Protein AF-A0A522PIE9-F1 (afdb_monomer)

Sequence (151 aa):
MSNQDGSSAAAIRAHHLELQEGLRERVLAVEAAVRAGRDHGPAQAALRTFLDTELLPHAAAEERTLYPAGARGDSALLVQAMVEEHHRIVAHVEALRSAPDSLAAATAAAAIEALFEAHLWKENELLLAVLVADPAVSLTELLAGMHELVG

Secondary structure (DSSP, 8-state):
--HHHHHHHHHHHHHHHHHHHHHHHHHHHHHHHHHTT---HHHHHHHHHHIIIIIHHHHHHHHHTHHHHHSSGGGHHHHHHHHHHHHHHHHHHHHHHT-SSHHHHHHHHHHHHHHHHHHHHHIIIIIHHHHHH-TT--HHHHHHHHHHHH-

Solvent-accessible surface area (backbone atoms only — not comparable to full-atom values): 8011 Å² total; per-residue (Å²): 131,63,78,56,39,59,50,36,55,49,52,52,51,52,51,53,50,53,52,51,52,57,48,48,55,29,39,52,44,24,42,53,22,43,76,68,74,45,86,33,65,69,34,48,50,55,36,48,50,46,41,68,70,47,53,51,46,48,55,54,28,38,61,74,36,54,36,70,75,37,56,47,81,91,40,26,68,55,41,56,51,51,54,52,47,52,55,48,43,52,54,31,52,50,44,37,75,66,37,90,46,62,66,50,30,38,51,26,40,53,51,40,50,55,51,48,55,59,45,52,50,46,42,64,65,48,50,48,50,54,50,68,69,35,89,90,50,58,48,51,62,37,51,52,58,28,48,74,65,67,107

Structure (mmCIF, N/CA/C/O backbone):
data_AF-A0A522PIE9-F1
#
_entry.id   AF-A0A522PIE9-F1
#
loop_
_atom_site.group_PDB
_atom_site.id
_atom_site.type_symbol
_atom_site.label_atom_id
_atom_site.label_alt_id
_atom_site.label_comp_id
_atom_site.label_asym_id
_atom_site.label_entity_id
_atom_site.label_seq_id
_atom_site.pdbx_PDB_ins_code
_atom_site.Cartn_x
_atom_site.Cartn_y
_atom_site.Cartn_z
_atom_site.occupancy
_atom_site.B_iso_or_equiv
_atom_site.auth_seq_id
_atom_site.auth_comp_id
_atom_site.auth_asym_id
_atom_site.auth_atom_id
_atom_site.pdbx_PDB_model_num
ATOM 1 N N . MET A 1 1 ? 25.011 0.936 -17.738 1.00 53.97 1 MET A N 1
ATOM 2 C CA . MET A 1 1 ? 24.039 1.333 -16.699 1.00 53.97 1 MET A CA 1
ATOM 3 C C . MET A 1 1 ? 24.363 2.756 -16.293 1.00 53.97 1 MET A C 1
ATOM 5 O O . MET A 1 1 ? 25.511 3.009 -15.939 1.00 53.97 1 MET A O 1
ATOM 9 N N . SER A 1 2 ? 23.427 3.691 -16.460 1.00 61.66 2 SER A N 1
ATOM 10 C CA . SER A 1 2 ? 23.653 5.091 -16.087 1.00 61.66 2 SER A CA 1
ATOM 11 C C . SER A 1 2 ? 23.678 5.214 -14.562 1.00 61.66 2 SER A C 1
ATOM 13 O O . SER A 1 2 ? 22.858 4.609 -13.878 1.00 61.66 2 SER A O 1
ATOM 15 N N . ASN A 1 3 ? 24.598 6.011 -14.015 1.00 75.00 3 ASN A N 1
ATOM 16 C CA . ASN A 1 3 ? 24.666 6.318 -12.578 1.00 75.00 3 ASN A CA 1
ATOM 17 C C . ASN A 1 3 ? 23.358 6.963 -12.053 1.00 75.00 3 ASN A C 1
ATOM 19 O O . ASN A 1 3 ? 23.087 6.957 -10.857 1.00 75.00 3 ASN A O 1
ATOM 23 N N . GLN A 1 4 ? 22.538 7.512 -12.958 1.00 81.38 4 GLN A N 1
ATOM 24 C CA . GLN A 1 4 ? 21.281 8.192 -12.644 1.00 81.38 4 GLN A CA 1
ATOM 25 C C . GLN A 1 4 ? 20.131 7.223 -12.338 1.00 81.38 4 GLN A C 1
ATOM 27 O O . GLN A 1 4 ? 19.454 7.422 -11.335 1.00 81.38 4 GLN A O 1
ATOM 32 N N . ASP A 1 5 ? 19.963 6.131 -13.095 1.00 83.94 5 ASP A N 1
ATOM 33 C CA . ASP A 1 5 ? 18.891 5.154 -12.828 1.00 83.94 5 ASP A CA 1
ATOM 34 C C . ASP A 1 5 ? 19.098 4.438 -11.487 1.00 83.94 5 ASP A C 1
ATOM 36 O O . ASP A 1 5 ? 18.143 4.184 -10.754 1.00 83.94 5 ASP A O 1
ATOM 40 N N . GLY A 1 6 ? 20.359 4.183 -11.113 1.00 82.88 6 GLY A N 1
ATOM 41 C CA . GLY A 1 6 ? 20.702 3.675 -9.783 1.00 82.88 6 GLY A CA 1
ATOM 42 C C . GLY A 1 6 ? 20.323 4.649 -8.660 1.00 82.88 6 GLY A C 1
ATOM 43 O O . GLY A 1 6 ? 19.801 4.223 -7.631 1.00 82.88 6 GLY A O 1
ATOM 44 N N . SER A 1 7 ? 20.516 5.956 -8.872 1.00 87.00 7 SER A N 1
ATOM 45 C CA . SER A 1 7 ? 20.078 6.991 -7.927 1.00 87.00 7 SER A CA 1
ATOM 46 C C . SER A 1 7 ? 18.552 7.095 -7.849 1.00 87.00 7 SER A C 1
ATOM 48 O O . SER A 1 7 ? 18.019 7.240 -6.752 1.00 87.00 7 SER A O 1
ATOM 50 N N . SER A 1 8 ? 17.838 6.998 -8.975 1.00 91.44 8 SER A N 1
ATOM 51 C CA . SER A 1 8 ? 16.368 6.997 -8.997 1.00 91.44 8 SER A CA 1
ATOM 52 C C . SER A 1 8 ? 15.798 5.779 -8.272 1.00 91.44 8 SER A C 1
ATOM 54 O O . SER A 1 8 ? 14.900 5.920 -7.450 1.00 91.44 8 SER A O 1
ATOM 56 N N . ALA A 1 9 ? 16.374 4.593 -8.485 1.00 92.44 9 ALA A N 1
ATOM 57 C CA . ALA A 1 9 ? 15.973 3.388 -7.766 1.00 92.44 9 ALA A CA 1
ATOM 58 C C . ALA A 1 9 ? 16.248 3.483 -6.253 1.00 92.44 9 ALA A C 1
ATOM 60 O O . ALA A 1 9 ? 15.512 2.908 -5.456 1.00 92.44 9 ALA A O 1
ATOM 61 N N . ALA A 1 10 ? 17.307 4.183 -5.832 1.00 92.12 10 ALA A N 1
ATOM 62 C CA . ALA A 1 10 ? 17.562 4.445 -4.416 1.00 92.12 10 ALA A CA 1
ATOM 63 C C . ALA A 1 10 ? 16.540 5.427 -3.817 1.00 92.12 10 ALA A C 1
ATOM 65 O O . ALA A 1 10 ? 16.083 5.210 -2.699 1.00 92.12 10 ALA A O 1
ATOM 66 N N . ALA A 1 11 ? 16.150 6.463 -4.567 1.00 92.19 11 ALA A N 1
ATOM 67 C CA . ALA A 1 11 ? 15.128 7.420 -4.142 1.00 92.19 11 ALA A CA 1
ATOM 68 C C . ALA A 1 11 ? 13.751 6.757 -3.971 1.00 92.19 11 ALA A C 1
ATOM 70 O O . ALA A 1 11 ? 13.107 6.968 -2.949 1.00 92.19 11 ALA A O 1
ATOM 71 N N . ILE A 1 12 ? 13.347 5.893 -4.911 1.00 94.06 12 ILE A N 1
ATOM 72 C CA . ILE A 1 12 ? 12.100 5.115 -4.808 1.00 94.06 12 ILE A CA 1
ATOM 73 C C . ILE A 1 12 ? 12.110 4.251 -3.539 1.00 94.06 12 ILE A C 1
ATOM 75 O O . ILE A 1 12 ? 11.187 4.320 -2.735 1.00 94.06 12 ILE A O 1
ATOM 79 N N . ARG A 1 13 ? 13.197 3.505 -3.288 1.00 95.62 13 ARG A N 1
ATOM 80 C CA . ARG A 1 13 ? 13.326 2.686 -2.068 1.00 95.62 13 ARG A CA 1
ATOM 81 C C . ARG A 1 13 ? 13.253 3.510 -0.783 1.00 95.62 13 ARG A C 1
ATOM 83 O O . ARG A 1 13 ? 12.676 3.045 0.194 1.00 95.62 13 ARG A O 1
ATOM 90 N N . ALA A 1 14 ? 13.851 4.702 -0.770 1.00 95.25 14 ALA A N 1
ATOM 91 C CA . ALA A 1 14 ? 13.784 5.595 0.383 1.00 95.25 14 ALA A CA 1
ATOM 92 C C . ALA A 1 14 ? 12.344 6.062 0.640 1.00 95.25 14 ALA A C 1
ATOM 94 O O . ALA A 1 14 ? 11.877 5.980 1.770 1.00 95.25 14 ALA A O 1
ATOM 95 N N . HIS A 1 15 ? 11.617 6.444 -0.411 1.00 94.62 15 HIS A N 1
ATOM 96 C CA . HIS A 1 15 ? 10.211 6.817 -0.289 1.00 94.62 15 HIS A CA 1
ATOM 97 C C . HIS A 1 15 ? 9.331 5.644 0.180 1.00 94.62 15 HIS A C 1
ATOM 99 O O . HIS A 1 15 ? 8.484 5.803 1.055 1.00 94.62 15 HIS A O 1
ATOM 105 N N . HIS A 1 16 ? 9.580 4.431 -0.322 1.00 97.69 16 HIS A N 1
ATOM 106 C CA . HIS A 1 16 ? 8.881 3.224 0.130 1.00 97.69 16 HIS A CA 1
ATOM 107 C C . HIS A 1 16 ? 9.103 2.946 1.617 1.00 97.69 16 HIS A C 1
ATOM 109 O O . HIS A 1 16 ? 8.167 2.563 2.319 1.00 97.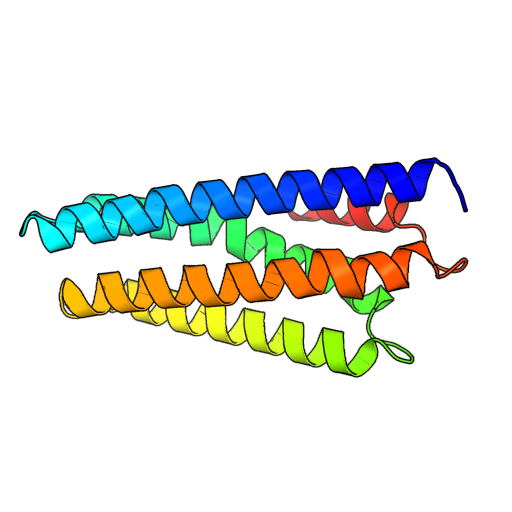69 16 HIS A O 1
ATOM 115 N N . LEU A 1 17 ? 10.321 3.175 2.114 1.00 97.50 17 LEU A N 1
ATOM 116 C CA . LEU A 1 17 ? 10.618 3.064 3.538 1.00 97.50 17 LEU A CA 1
ATOM 117 C C . LEU A 1 17 ? 9.827 4.095 4.356 1.00 97.50 17 LEU A C 1
ATOM 119 O O . LEU A 1 17 ? 9.214 3.724 5.352 1.00 97.50 17 LEU A O 1
ATOM 123 N N . GLU A 1 18 ? 9.783 5.355 3.915 1.00 97.19 18 GLU A N 1
ATOM 124 C CA . GLU A 1 18 ? 9.002 6.412 4.575 1.00 97.19 18 GLU A CA 1
ATOM 125 C C . GLU A 1 18 ? 7.507 6.055 4.649 1.00 97.19 18 GLU A C 1
ATOM 127 O O . GLU A 1 18 ? 6.887 6.176 5.710 1.00 97.19 18 GLU A O 1
ATOM 132 N N . LEU A 1 19 ? 6.932 5.546 3.552 1.00 98.00 19 LEU A N 1
ATOM 133 C CA . LEU A 1 19 ? 5.542 5.085 3.518 1.00 98.00 19 LEU A CA 1
ATOM 134 C C . LEU A 1 19 ? 5.304 3.904 4.467 1.00 98.00 19 LEU A C 1
ATOM 136 O O . LEU A 1 19 ? 4.308 3.885 5.196 1.00 98.00 19 LEU A O 1
ATOM 140 N N . GLN A 1 20 ? 6.213 2.926 4.483 1.00 98.44 20 GLN A N 1
ATOM 141 C CA . GLN A 1 20 ? 6.112 1.757 5.355 1.00 98.44 20 GLN A CA 1
ATOM 142 C C . GLN A 1 20 ? 6.167 2.151 6.835 1.00 98.44 20 GLN A C 1
ATOM 144 O O . GLN A 1 20 ? 5.352 1.683 7.633 1.00 98.44 20 GLN A O 1
ATOM 149 N N . GLU A 1 21 ? 7.104 3.021 7.209 1.00 98.44 21 GLU A N 1
ATOM 150 C CA . GLU A 1 21 ? 7.246 3.516 8.578 1.00 98.44 21 GLU A CA 1
ATOM 151 C C . GLU A 1 21 ? 6.021 4.336 9.003 1.00 98.44 21 GLU A C 1
ATOM 153 O O . GLU A 1 21 ? 5.476 4.113 10.090 1.00 98.44 21 GLU A O 1
ATOM 158 N N . GLY A 1 22 ? 5.531 5.218 8.126 1.00 98.44 22 GLY A N 1
ATOM 159 C CA . GLY A 1 22 ? 4.331 6.019 8.362 1.00 98.44 22 GLY A CA 1
ATOM 160 C C . GLY A 1 22 ? 3.069 5.172 8.552 1.00 98.44 22 GLY A C 1
ATOM 161 O O . GLY A 1 22 ? 2.269 5.451 9.458 1.00 98.44 22 GLY A O 1
ATOM 162 N N . LEU A 1 23 ? 2.908 4.111 7.753 1.00 98.81 23 LEU A N 1
ATOM 163 C CA . LEU A 1 23 ? 1.822 3.142 7.897 1.00 98.81 23 LEU A CA 1
ATOM 164 C C . LEU A 1 23 ? 1.921 2.405 9.236 1.00 98.81 23 LEU A C 1
ATOM 166 O O . LEU A 1 23 ? 0.966 2.408 10.017 1.00 98.81 23 LEU A O 1
ATOM 170 N N . ARG A 1 24 ? 3.087 1.818 9.520 1.00 98.81 24 ARG A N 1
ATOM 171 C CA . ARG A 1 24 ? 3.352 1.037 10.735 1.00 98.81 24 ARG A CA 1
ATOM 172 C C . ARG A 1 24 ? 3.094 1.836 12.005 1.00 98.81 24 ARG A C 1
ATOM 174 O O . ARG A 1 24 ? 2.448 1.340 12.926 1.00 98.81 24 ARG A O 1
ATOM 181 N N . GLU A 1 25 ? 3.557 3.083 12.059 1.00 98.75 25 GLU A N 1
ATOM 182 C CA . GLU A 1 25 ? 3.307 3.991 13.184 1.00 98.75 25 GLU A CA 1
ATOM 183 C C . GLU A 1 25 ? 1.804 4.097 13.499 1.00 98.75 25 GLU A C 1
ATOM 185 O O . GLU A 1 25 ? 1.375 3.963 14.650 1.00 98.75 25 GLU A O 1
ATOM 190 N N . ARG A 1 26 ? 0.985 4.300 12.464 1.00 98.81 26 ARG A N 1
ATOM 191 C CA . ARG A 1 26 ? -0.463 4.510 12.600 1.00 98.81 26 ARG A CA 1
ATOM 192 C C . ARG A 1 26 ? -1.205 3.221 12.926 1.00 98.81 26 ARG A C 1
ATOM 194 O O . ARG A 1 26 ? -2.125 3.249 13.745 1.00 98.81 26 ARG A O 1
ATOM 201 N N . VAL A 1 27 ? -0.793 2.095 12.348 1.00 98.81 27 VAL A N 1
ATOM 202 C CA . VAL A 1 27 ? -1.351 0.777 12.683 1.00 98.81 27 VAL A CA 1
ATOM 203 C C . VAL A 1 27 ? -1.074 0.442 14.150 1.00 98.81 27 VAL A C 1
ATOM 205 O O . VAL A 1 27 ? -2.010 0.133 14.891 1.00 98.81 27 VAL A O 1
ATOM 208 N N . LEU A 1 28 ? 0.159 0.646 14.627 1.00 98.75 28 LEU A N 1
ATOM 209 C CA . LEU A 1 28 ? 0.512 0.472 16.040 1.00 98.75 28 LEU A CA 1
ATOM 210 C C . LEU A 1 28 ? -0.317 1.369 16.972 1.00 98.75 28 LEU A C 1
ATOM 212 O O . LEU A 1 28 ? -0.689 0.940 18.068 1.00 98.75 28 LEU A O 1
ATOM 216 N N . ALA A 1 29 ? -0.639 2.597 16.556 1.00 98.69 29 ALA A N 1
ATOM 217 C CA . ALA A 1 29 ? -1.495 3.492 17.331 1.00 98.69 29 ALA A CA 1
ATOM 218 C C . ALA A 1 29 ? -2.934 2.956 17.466 1.00 98.69 29 ALA A C 1
ATOM 220 O O . ALA A 1 29 ? -3.503 3.004 18.564 1.00 98.69 29 ALA A O 1
ATOM 221 N N . VAL A 1 30 ? -3.506 2.406 16.386 1.00 98.62 30 VAL A N 1
ATOM 222 C CA . VAL A 1 30 ? -4.820 1.737 16.415 1.00 98.62 30 VAL A CA 1
ATOM 223 C C . VAL A 1 30 ? -4.772 0.547 17.367 1.00 98.62 30 VAL A C 1
ATOM 225 O O . VAL A 1 30 ? -5.560 0.482 18.313 1.00 98.62 30 VAL A O 1
ATOM 228 N N . GLU A 1 31 ? -3.808 -0.357 17.193 1.00 98.56 31 GLU A N 1
ATOM 229 C CA . GLU A 1 31 ? -3.665 -1.534 18.051 1.00 98.56 31 GLU A CA 1
ATOM 230 C C . GLU A 1 31 ? -3.496 -1.174 19.530 1.00 98.56 31 GLU A C 1
ATOM 232 O O . GLU A 1 31 ? -4.087 -1.813 20.403 1.00 98.56 31 GLU A O 1
ATOM 237 N N . ALA A 1 32 ? -2.700 -0.146 19.835 1.00 98.44 32 ALA A N 1
ATOM 238 C CA . ALA A 1 32 ? -2.462 0.297 21.202 1.00 98.44 32 ALA A CA 1
ATOM 239 C C . ALA A 1 32 ? -3.734 0.848 21.862 1.00 98.44 32 ALA A C 1
ATOM 241 O O . ALA A 1 32 ? -3.961 0.602 23.051 1.00 98.44 32 ALA A O 1
ATOM 242 N N . ALA A 1 33 ? -4.569 1.580 21.118 1.00 98.12 33 ALA A N 1
ATOM 243 C CA . ALA A 1 33 ? -5.859 2.055 21.612 1.00 98.12 33 ALA A CA 1
ATOM 244 C C . ALA A 1 33 ? -6.813 0.883 21.890 1.00 98.12 33 ALA A C 1
ATOM 246 O O . ALA A 1 33 ? -7.368 0.798 22.989 1.00 98.12 33 ALA A O 1
ATOM 247 N N . VAL A 1 34 ? -6.918 -0.059 20.946 1.00 97.94 34 VAL A N 1
ATOM 248 C CA . VAL A 1 34 ? -7.769 -1.253 21.062 1.00 97.94 34 VAL A CA 1
ATOM 249 C C . VAL A 1 34 ? -7.337 -2.139 22.231 1.00 97.94 34 VAL A C 1
ATOM 251 O O . VAL A 1 34 ? -8.160 -2.489 23.076 1.00 97.94 34 VAL A O 1
ATOM 254 N N . ARG A 1 35 ? -6.038 -2.443 22.350 1.00 97.94 35 ARG A N 1
ATOM 255 C CA . ARG A 1 35 ? -5.474 -3.265 23.436 1.00 97.94 35 ARG A CA 1
ATOM 256 C C . ARG A 1 35 ? -5.703 -2.648 24.814 1.00 97.94 35 ARG A C 1
ATOM 258 O O . ARG A 1 35 ? -5.879 -3.370 25.790 1.00 97.94 35 ARG A O 1
ATOM 265 N N . ALA A 1 36 ? -5.700 -1.321 24.896 1.00 97.50 36 ALA A N 1
ATOM 266 C CA . ALA A 1 36 ? -5.960 -0.596 26.132 1.00 97.50 36 ALA A CA 1
ATOM 267 C C . ALA A 1 36 ? -7.458 -0.413 26.440 1.00 97.50 36 ALA A C 1
ATOM 269 O O . ALA A 1 36 ? -7.782 0.205 27.454 1.00 97.50 36 ALA A O 1
ATOM 270 N N . GLY A 1 37 ? -8.364 -0.886 25.575 1.00 96.81 37 GLY A N 1
ATOM 271 C CA . GLY A 1 37 ? -9.806 -0.663 25.713 1.00 96.81 37 GLY A CA 1
ATOM 272 C C . GLY A 1 37 ? -10.205 0.815 25.630 1.00 96.81 37 GLY A C 1
ATOM 273 O O . GLY A 1 37 ? -11.222 1.206 26.198 1.00 96.81 37 GLY A O 1
ATOM 274 N N . ARG A 1 38 ? -9.384 1.651 24.979 1.00 96.00 38 ARG A N 1
ATOM 275 C CA . ARG A 1 38 ? -9.653 3.081 24.779 1.00 96.00 38 ARG A CA 1
ATOM 276 C C . ARG A 1 38 ? -10.407 3.311 23.473 1.00 96.00 38 ARG A C 1
ATOM 278 O O . ARG A 1 38 ? -10.458 2.441 22.605 1.00 96.00 38 ARG A O 1
ATOM 285 N N . ASP A 1 39 ? -10.954 4.514 23.330 1.00 96.31 39 ASP A N 1
ATOM 286 C CA . ASP A 1 39 ? -11.467 4.971 22.044 1.00 96.31 39 ASP A CA 1
ATOM 287 C C . ASP A 1 39 ? -10.344 4.952 20.990 1.00 96.31 39 ASP A C 1
ATOM 289 O O . ASP A 1 39 ? -9.293 5.574 21.167 1.00 96.31 39 ASP A O 1
ATOM 293 N N . HIS A 1 40 ? -10.565 4.192 19.917 1.00 96.56 40 HIS A N 1
ATOM 294 C CA . HIS A 1 40 ? -9.640 4.018 18.798 1.00 96.56 40 HIS A CA 1
ATOM 295 C C . HIS A 1 40 ? -9.971 4.941 17.619 1.00 96.56 40 HIS A C 1
ATOM 297 O O . HIS A 1 40 ? -9.163 5.043 16.696 1.00 96.56 40 HIS A O 1
ATOM 303 N N . GLY A 1 41 ? -11.111 5.643 17.657 1.00 97.12 41 GLY A N 1
ATOM 304 C CA . GLY A 1 41 ? -11.583 6.513 16.580 1.00 97.12 41 GLY A CA 1
ATOM 305 C C . GLY A 1 41 ? -10.544 7.539 16.109 1.00 97.12 41 GLY A C 1
ATOM 306 O O . GLY A 1 41 ? -10.320 7.638 14.901 1.00 97.12 41 GLY A O 1
ATOM 307 N N . PRO A 1 42 ? -9.834 8.254 17.007 1.00 98.12 42 PRO A N 1
ATOM 308 C CA . PRO A 1 42 ? -8.785 9.189 16.598 1.00 98.12 42 PRO A CA 1
ATOM 309 C C . PRO A 1 42 ? -7.609 8.524 15.865 1.00 98.12 42 PRO A C 1
ATOM 311 O O . PRO A 1 42 ? -7.140 9.048 14.856 1.00 98.12 42 PRO A O 1
ATOM 314 N N . ALA A 1 43 ? -7.149 7.359 16.334 1.00 98.38 43 ALA A N 1
ATOM 315 C CA . ALA A 1 43 ? -6.049 6.629 15.699 1.00 98.38 43 ALA A CA 1
ATOM 316 C C . ALA A 1 43 ? -6.467 6.064 14.333 1.00 98.38 43 ALA A C 1
ATOM 318 O O . ALA A 1 43 ? -5.729 6.178 13.356 1.00 98.38 43 ALA A O 1
ATOM 319 N N . GLN A 1 44 ? -7.685 5.526 14.241 1.00 98.25 44 GLN A N 1
ATOM 320 C CA . GLN A 1 44 ? -8.261 5.050 12.986 1.00 98.25 44 GLN A CA 1
ATOM 321 C C . GLN A 1 44 ? -8.439 6.194 11.980 1.00 98.25 44 GLN A C 1
ATOM 323 O O . GLN A 1 44 ? -8.159 6.013 10.799 1.00 98.25 44 GLN A O 1
ATOM 328 N N . ALA A 1 45 ? -8.867 7.379 12.426 1.00 98.31 45 ALA A N 1
ATOM 329 C CA . ALA A 1 45 ? -8.972 8.556 11.569 1.00 98.31 45 ALA A CA 1
ATOM 330 C C . ALA A 1 45 ? -7.600 8.988 11.026 1.00 98.31 45 ALA A C 1
ATOM 332 O O . ALA A 1 45 ? -7.481 9.242 9.832 1.00 98.31 45 ALA A O 1
ATOM 333 N N . ALA A 1 46 ? -6.560 9.003 11.865 1.00 98.62 46 ALA A N 1
ATOM 334 C CA . ALA A 1 46 ? -5.199 9.320 11.430 1.00 98.62 46 ALA A CA 1
ATOM 335 C C . ALA A 1 46 ? -4.646 8.298 10.419 1.00 98.62 46 ALA A C 1
ATOM 337 O O . ALA A 1 46 ? -4.027 8.692 9.429 1.00 98.62 46 ALA A O 1
ATOM 338 N N . LEU A 1 47 ? -4.903 7.002 10.638 1.00 98.81 47 LEU A N 1
ATOM 339 C CA . LEU A 1 47 ? -4.562 5.945 9.683 1.00 98.81 47 LEU A CA 1
ATOM 340 C C . LEU A 1 47 ? -5.282 6.154 8.347 1.00 98.81 47 LEU A C 1
ATOM 342 O O . LEU A 1 47 ? -4.647 6.131 7.300 1.00 98.81 47 LEU A O 1
ATOM 346 N N . ARG A 1 48 ? -6.591 6.418 8.375 1.00 98.56 48 ARG A N 1
ATOM 347 C CA . ARG A 1 48 ? -7.375 6.686 7.164 1.00 98.56 48 ARG A CA 1
ATOM 348 C C . ARG A 1 48 ? -6.863 7.889 6.384 1.00 98.56 48 ARG A C 1
ATOM 350 O O . ARG A 1 48 ? -6.716 7.778 5.178 1.00 98.56 48 ARG A O 1
ATOM 357 N N . THR A 1 49 ? -6.563 8.998 7.059 1.00 98.56 49 THR A N 1
ATOM 358 C CA . THR A 1 49 ? -5.999 10.178 6.394 1.00 98.56 49 THR A CA 1
ATOM 359 C C . THR A 1 49 ? -4.718 9.818 5.652 1.00 98.56 49 THR A C 1
ATOM 361 O O . THR A 1 49 ? -4.605 10.134 4.481 1.00 98.56 49 THR A O 1
ATOM 364 N N . PHE A 1 50 ? -3.795 9.097 6.292 1.00 98.69 50 PHE A N 1
ATOM 365 C CA . PHE A 1 50 ? -2.550 8.677 5.645 1.00 98.69 50 PHE A CA 1
ATOM 366 C C . PHE A 1 50 ? -2.777 7.746 4.447 1.00 98.69 50 PHE A C 1
ATOM 368 O O . PHE A 1 50 ? -2.129 7.896 3.415 1.00 98.69 50 PHE A O 1
ATOM 375 N N . LEU A 1 51 ? -3.721 6.807 4.557 1.00 98.56 51 LEU A N 1
ATOM 376 C CA . LEU A 1 51 ? -4.093 5.942 3.436 1.00 98.56 51 LEU A CA 1
ATOM 377 C C . LEU A 1 51 ? -4.642 6.762 2.259 1.00 98.56 51 LEU A C 1
ATOM 379 O O . LEU A 1 51 ? -4.277 6.507 1.116 1.00 98.56 51 LEU A O 1
ATOM 383 N N . ASP A 1 52 ? -5.482 7.755 2.546 1.00 97.94 52 ASP A N 1
ATOM 384 C CA . ASP A 1 52 ? -6.173 8.560 1.539 1.00 97.94 52 ASP A CA 1
ATOM 385 C C . ASP A 1 52 ? -5.267 9.620 0.888 1.00 97.94 52 ASP A C 1
ATOM 387 O O . ASP A 1 52 ? -5.481 9.954 -0.277 1.00 97.94 52 ASP A O 1
ATOM 391 N N . THR A 1 53 ? -4.282 10.160 1.615 1.00 96.38 53 THR A N 1
ATOM 392 C CA . THR A 1 53 ? -3.428 11.258 1.125 1.00 96.38 53 THR A CA 1
ATOM 393 C C . THR A 1 53 ? -2.052 10.817 0.654 1.00 96.38 53 THR A C 1
ATOM 395 O O . THR A 1 53 ? -1.500 11.486 -0.208 1.00 96.38 53 THR A O 1
ATOM 398 N N . GLU A 1 54 ? -1.519 9.708 1.172 1.00 96.38 54 GLU A N 1
ATOM 399 C CA . GLU A 1 54 ? -0.160 9.254 0.852 1.00 96.38 54 GLU A CA 1
ATOM 400 C C . GLU A 1 54 ? -0.186 7.916 0.103 1.00 96.38 54 GLU A C 1
ATOM 402 O O . GLU A 1 54 ? 0.165 7.841 -1.072 1.00 96.38 54 GLU A O 1
ATOM 407 N N . LEU A 1 55 ? -0.662 6.850 0.759 1.00 97.62 55 LEU A N 1
ATOM 408 C CA . LEU A 1 55 ? -0.459 5.481 0.273 1.00 97.62 55 LEU A CA 1
ATOM 409 C C . LEU A 1 55 ? -1.248 5.175 -1.006 1.00 97.62 55 LEU A C 1
ATOM 411 O O . LEU A 1 55 ? -0.685 4.653 -1.966 1.00 97.62 55 LEU A O 1
ATOM 415 N N . LEU A 1 56 ? -2.552 5.471 -1.039 1.00 97.56 56 LEU A N 1
ATOM 416 C CA . LEU A 1 56 ? -3.377 5.186 -2.219 1.00 97.56 56 LEU A CA 1
ATOM 417 C C . LEU A 1 56 ? -3.018 6.080 -3.422 1.00 97.56 56 LEU A C 1
ATOM 419 O O . LEU A 1 56 ? -2.971 5.559 -4.540 1.00 97.56 56 LEU A O 1
ATOM 423 N N . PRO A 1 57 ? -2.736 7.388 -3.249 1.00 96.44 57 PRO A N 1
ATOM 424 C CA . PRO A 1 57 ? -2.198 8.211 -4.331 1.00 96.44 57 PRO A CA 1
ATOM 425 C C . PRO A 1 57 ? -0.865 7.702 -4.893 1.00 96.44 57 PRO A C 1
ATOM 427 O O . PRO A 1 57 ? -0.721 7.677 -6.118 1.00 96.44 57 PRO A O 1
ATOM 430 N N . HIS A 1 58 ? 0.056 7.252 -4.031 1.00 95.56 58 HIS A N 1
ATOM 431 C CA . HIS A 1 58 ? 1.332 6.639 -4.425 1.00 95.56 58 HIS A CA 1
ATOM 432 C C . HIS A 1 58 ? 1.121 5.395 -5.297 1.00 95.56 58 HIS A C 1
ATOM 434 O O . HIS A 1 58 ? 1.534 5.380 -6.456 1.00 95.56 58 HIS A O 1
ATOM 440 N N . ALA A 1 59 ? 0.350 4.421 -4.804 1.00 96.56 59 ALA A N 1
ATOM 441 C CA . ALA A 1 59 ? 0.005 3.197 -5.535 1.00 96.56 59 ALA A CA 1
ATOM 442 C C . ALA A 1 59 ? -0.600 3.493 -6.923 1.00 96.56 59 ALA A C 1
ATOM 444 O O . ALA A 1 59 ? -0.247 2.894 -7.943 1.00 96.56 59 ALA A O 1
ATOM 445 N N . ALA A 1 60 ? -1.494 4.482 -6.993 1.00 96.25 60 ALA A N 1
ATOM 446 C CA . ALA A 1 60 ? -2.102 4.888 -8.252 1.00 96.25 60 ALA A CA 1
ATOM 447 C C . ALA A 1 60 ? -1.094 5.562 -9.206 1.00 96.25 60 ALA A C 1
ATOM 449 O O . ALA A 1 60 ? -1.257 5.483 -10.427 1.00 96.25 60 ALA A O 1
ATOM 450 N N . ALA A 1 61 ? -0.087 6.267 -8.685 1.00 95.56 61 ALA A N 1
ATOM 451 C CA . ALA A 1 61 ? 0.962 6.878 -9.493 1.00 95.56 61 ALA A CA 1
ATOM 452 C C . ALA A 1 61 ? 1.899 5.822 -10.097 1.00 95.56 61 ALA A C 1
ATOM 454 O O . ALA A 1 61 ? 2.232 5.924 -11.280 1.00 95.56 61 ALA A O 1
ATOM 455 N N . GLU A 1 62 ? 2.243 4.775 -9.349 1.00 95.88 62 GLU A N 1
ATOM 456 C CA . GLU A 1 62 ? 3.028 3.635 -9.843 1.00 95.88 62 GLU A CA 1
ATOM 457 C C . GLU A 1 62 ? 2.318 2.902 -10.980 1.00 95.88 62 GLU A C 1
ATOM 459 O O . GLU A 1 62 ? 2.915 2.649 -12.031 1.00 95.88 62 GLU A O 1
ATOM 464 N N . GLU A 1 63 ? 1.012 2.659 -10.832 1.00 97.00 63 GLU A N 1
ATOM 465 C CA . GLU A 1 63 ? 0.185 2.054 -11.881 1.00 97.00 63 GLU A CA 1
ATOM 466 C C . GLU A 1 63 ? 0.169 2.869 -13.182 1.00 97.00 63 GLU A C 1
ATOM 468 O O . GLU A 1 63 ? 0.067 2.307 -14.274 1.00 97.00 63 GLU A O 1
ATOM 473 N N . ARG A 1 64 ? 0.290 4.199 -13.090 1.00 95.38 64 ARG A N 1
ATOM 474 C CA . ARG A 1 64 ? 0.343 5.090 -14.259 1.00 95.38 64 ARG A CA 1
ATOM 475 C C . ARG A 1 64 ? 1.744 5.228 -14.856 1.00 95.38 64 ARG A C 1
ATOM 477 O O . ARG A 1 64 ? 1.850 5.657 -16.004 1.00 95.38 64 ARG A O 1
ATOM 484 N N . THR A 1 65 ? 2.796 4.896 -14.107 1.00 93.56 65 THR A N 1
ATOM 485 C CA . THR A 1 65 ? 4.189 5.209 -14.469 1.00 93.56 65 THR A CA 1
ATOM 486 C C . THR A 1 65 ? 5.074 3.964 -14.525 1.00 93.56 65 THR A C 1
ATOM 488 O O . THR A 1 65 ? 5.399 3.496 -15.617 1.00 93.56 65 THR A O 1
ATOM 491 N N . LEU A 1 66 ? 5.454 3.401 -13.376 1.00 93.69 66 LEU A N 1
ATOM 492 C CA . LEU A 1 66 ? 6.358 2.254 -13.266 1.00 93.69 66 LEU A CA 1
ATOM 493 C C . LEU A 1 66 ? 5.772 0.987 -13.894 1.00 93.69 66 LEU A C 1
ATOM 495 O O . LEU A 1 66 ? 6.460 0.278 -14.633 1.00 93.69 66 LEU A O 1
ATOM 499 N N . TYR A 1 67 ? 4.505 0.684 -13.623 1.00 96.25 67 TYR A N 1
ATOM 500 C CA . TYR A 1 67 ? 3.919 -0.604 -13.996 1.00 96.25 67 TYR A CA 1
ATOM 501 C C . TYR A 1 67 ? 3.800 -0.811 -15.510 1.00 96.25 67 TYR A C 1
ATOM 503 O O . TYR A 1 67 ? 4.135 -1.906 -15.964 1.00 96.25 67 TYR A O 1
ATOM 511 N N . PRO A 1 68 ? 3.444 0.195 -16.336 1.00 95.88 68 PRO A N 1
ATOM 512 C CA . PRO A 1 68 ? 3.529 0.083 -17.792 1.00 95.88 68 PRO A CA 1
ATOM 513 C C . PRO A 1 68 ? 4.917 -0.333 -18.295 1.00 95.88 68 PRO A C 1
ATOM 515 O O . PRO A 1 68 ? 5.027 -1.077 -19.273 1.00 95.88 68 PRO A O 1
ATOM 518 N N . ALA A 1 69 ? 5.987 0.097 -17.616 1.00 94.81 69 ALA A N 1
ATOM 519 C CA . ALA A 1 69 ? 7.342 -0.316 -17.957 1.00 94.81 69 ALA A CA 1
ATOM 520 C C . ALA A 1 69 ? 7.647 -1.766 -17.525 1.00 94.81 69 ALA A C 1
ATOM 522 O O . ALA A 1 69 ? 8.416 -2.453 -18.191 1.00 94.81 69 ALA A O 1
ATOM 523 N N . GLY A 1 70 ? 7.019 -2.262 -16.459 1.00 94.25 70 GLY A N 1
ATOM 524 C CA . GLY A 1 70 ? 7.161 -3.645 -15.991 1.00 94.25 70 GLY A CA 1
ATOM 525 C C . GLY A 1 70 ? 6.187 -4.650 -16.617 1.00 94.25 70 GLY A C 1
ATOM 526 O O . GLY A 1 70 ? 6.410 -5.855 -16.526 1.00 94.25 70 GLY A O 1
ATOM 527 N N . ALA A 1 71 ? 5.112 -4.198 -17.265 1.00 95.56 71 ALA A N 1
ATOM 528 C CA . ALA A 1 71 ? 4.016 -5.033 -17.771 1.00 95.56 71 ALA A CA 1
ATOM 529 C C . ALA A 1 71 ? 4.351 -5.771 -19.085 1.00 95.56 71 ALA A C 1
ATOM 531 O O . ALA A 1 71 ? 3.527 -5.881 -19.995 1.00 95.56 71 ALA A O 1
ATOM 532 N N . ARG A 1 72 ? 5.582 -6.268 -19.214 1.00 93.06 72 ARG A N 1
ATOM 533 C CA . ARG A 1 72 ? 6.090 -6.982 -20.390 1.00 93.06 72 ARG A CA 1
ATOM 534 C C . ARG A 1 72 ? 7.105 -8.048 -19.987 1.00 93.06 72 ARG A C 1
ATOM 536 O O . ARG A 1 72 ? 7.676 -7.986 -18.904 1.00 93.06 72 ARG A O 1
ATOM 543 N N . GLY A 1 73 ? 7.344 -9.004 -20.884 1.00 91.62 73 GLY A N 1
ATOM 544 C CA . GLY A 1 73 ? 8.331 -10.065 -20.670 1.00 91.62 73 GLY A CA 1
ATOM 545 C C . GLY A 1 73 ? 8.113 -10.815 -19.353 1.00 91.62 73 GLY A C 1
ATOM 546 O O . GLY A 1 73 ? 6.975 -11.105 -18.980 1.00 91.62 73 GLY A O 1
ATOM 547 N N . ASP A 1 74 ? 9.208 -11.092 -18.649 1.00 87.56 74 ASP A N 1
ATOM 548 C CA . ASP A 1 74 ? 9.213 -11.922 -17.440 1.00 87.56 74 ASP A CA 1
ATOM 549 C C . ASP A 1 74 ? 8.543 -11.249 -16.224 1.00 87.56 74 ASP A C 1
ATOM 551 O O . ASP A 1 74 ? 8.096 -11.941 -15.310 1.00 87.56 74 ASP A O 1
ATOM 5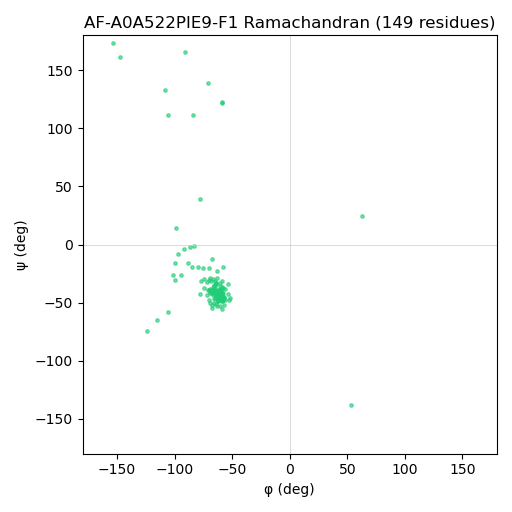55 N N . SER A 1 75 ? 8.403 -9.916 -16.212 1.00 95.69 75 SER A N 1
ATOM 556 C CA . SER A 1 75 ? 7.761 -9.168 -15.118 1.00 95.69 75 SER A CA 1
ATOM 557 C C . SER A 1 75 ? 6.258 -8.933 -15.312 1.00 95.69 75 SER A C 1
ATOM 559 O O . SER A 1 75 ? 5.602 -8.430 -14.401 1.00 95.69 75 SER A O 1
ATOM 561 N N . ALA A 1 76 ? 5.666 -9.332 -16.444 1.00 96.88 76 ALA A N 1
ATOM 562 C CA . ALA A 1 76 ? 4.254 -9.060 -16.731 1.00 96.88 76 ALA A CA 1
ATOM 563 C C . ALA A 1 76 ? 3.292 -9.673 -15.693 1.00 96.88 76 ALA A C 1
ATOM 565 O O . ALA A 1 76 ? 2.378 -9.000 -15.217 1.00 96.88 76 ALA A O 1
ATOM 566 N N . LEU A 1 77 ? 3.521 -10.933 -15.299 1.00 98.12 77 LEU A N 1
ATOM 567 C CA . LEU A 1 77 ? 2.704 -11.602 -14.276 1.00 98.12 77 LEU A CA 1
ATOM 568 C C . LEU A 1 77 ? 2.927 -11.019 -12.875 1.00 98.12 77 LEU A C 1
ATOM 570 O O . LEU A 1 77 ? 1.998 -11.010 -12.070 1.00 98.12 77 LEU A O 1
ATOM 574 N N . LEU A 1 78 ? 4.133 -10.513 -12.592 1.00 97.88 78 LEU A N 1
ATOM 575 C CA . LEU A 1 78 ? 4.432 -9.825 -11.338 1.00 97.88 78 LEU A CA 1
ATOM 576 C C . LEU A 1 78 ? 3.630 -8.524 -11.236 1.00 97.88 78 LEU A C 1
ATOM 578 O O . LEU A 1 78 ? 2.936 -8.324 -10.244 1.00 97.88 78 LEU A O 1
ATOM 582 N N . VAL A 1 79 ? 3.662 -7.686 -12.277 1.00 98.44 79 VAL A N 1
ATOM 583 C CA . VAL A 1 79 ? 2.884 -6.437 -12.316 1.00 98.44 79 VAL A CA 1
ATOM 584 C C . VAL A 1 79 ? 1.387 -6.717 -12.197 1.00 98.44 79 VAL A C 1
ATOM 586 O O . VAL A 1 79 ? 0.702 -6.055 -11.425 1.00 98.44 79 VAL A O 1
ATOM 589 N N . GLN A 1 80 ? 0.872 -7.738 -12.890 1.00 98.31 80 GLN A N 1
ATOM 590 C CA . GLN A 1 80 ? -0.534 -8.126 -12.757 1.00 98.31 80 GLN A CA 1
ATOM 591 C C . GLN A 1 80 ? -0.898 -8.499 -11.309 1.00 98.31 80 GLN A C 1
ATOM 593 O O . GLN A 1 80 ? -1.960 -8.110 -10.823 1.00 98.31 80 GLN A O 1
ATOM 598 N N . ALA A 1 81 ? -0.032 -9.246 -10.620 1.00 98.19 81 ALA A N 1
ATOM 599 C CA . ALA A 1 81 ? -0.242 -9.595 -9.219 1.00 98.19 81 ALA A CA 1
ATOM 600 C C . ALA A 1 81 ? -0.181 -8.361 -8.302 1.00 98.19 81 ALA A C 1
ATOM 602 O O . ALA A 1 81 ? -0.999 -8.245 -7.396 1.00 98.19 81 ALA A O 1
ATOM 603 N N . MET A 1 82 ? 0.736 -7.425 -8.557 1.00 98.38 82 MET A N 1
ATOM 604 C CA . MET A 1 82 ? 0.880 -6.190 -7.779 1.00 98.38 82 MET A CA 1
ATOM 605 C C . MET A 1 82 ? -0.334 -5.257 -7.920 1.00 98.38 82 MET A C 1
ATOM 607 O O . MET A 1 82 ? -0.822 -4.750 -6.915 1.00 98.38 82 MET A O 1
ATOM 611 N N . VAL A 1 83 ? -0.907 -5.119 -9.122 1.00 98.56 83 VAL A N 1
ATOM 612 C CA . VAL A 1 83 ? -2.172 -4.379 -9.332 1.00 98.56 83 VAL A CA 1
ATOM 613 C C . VAL A 1 83 ? -3.329 -5.018 -8.556 1.00 98.56 83 VAL A C 1
ATOM 615 O O . VAL A 1 83 ? -4.128 -4.341 -7.913 1.00 98.56 83 VAL A O 1
ATOM 618 N N . GLU A 1 84 ? -3.421 -6.348 -8.562 1.00 98.56 84 GLU A N 1
ATOM 619 C CA . GLU A 1 84 ? -4.431 -7.052 -7.766 1.00 98.56 84 GLU A CA 1
ATOM 620 C C . GLU A 1 84 ? -4.213 -6.866 -6.252 1.00 98.56 84 GLU A C 1
ATOM 622 O O . GLU A 1 84 ? -5.173 -6.824 -5.480 1.00 98.56 84 GLU A O 1
ATOM 627 N N . GLU A 1 85 ? -2.971 -6.710 -5.798 1.00 98.44 85 GLU A N 1
ATOM 628 C CA . GLU A 1 85 ? -2.674 -6.370 -4.405 1.00 98.44 85 GLU A CA 1
ATOM 629 C C . GLU A 1 85 ? -3.101 -4.946 -4.045 1.00 98.44 85 GLU A C 1
ATOM 631 O O . GLU A 1 85 ? -3.668 -4.764 -2.967 1.00 98.44 85 GLU A O 1
ATOM 636 N N . HIS A 1 86 ? -2.948 -3.966 -4.941 1.00 98.56 86 HIS A N 1
ATOM 637 C CA . HIS A 1 86 ? -3.526 -2.632 -4.743 1.00 98.56 86 HIS A CA 1
ATOM 638 C C . HIS A 1 86 ? -5.043 -2.695 -4.557 1.00 98.56 86 HIS A C 1
ATOM 640 O O . HIS A 1 86 ? -5.575 -2.119 -3.604 1.00 98.56 86 HIS A O 1
ATOM 646 N N . HIS A 1 87 ? -5.753 -3.469 -5.384 1.00 98.44 87 HIS A N 1
ATOM 647 C CA . HIS A 1 87 ? -7.195 -3.670 -5.207 1.00 98.44 87 HIS A CA 1
ATOM 648 C C . HIS A 1 87 ? -7.542 -4.288 -3.844 1.00 98.44 87 HIS A C 1
ATOM 650 O O . HIS A 1 87 ? -8.529 -3.897 -3.213 1.00 98.44 87 HIS A O 1
ATOM 656 N N . ARG A 1 88 ? -6.731 -5.233 -3.352 1.00 98.50 88 ARG A N 1
ATOM 657 C CA . ARG A 1 88 ? -6.917 -5.839 -2.022 1.00 98.50 88 ARG A CA 1
ATOM 658 C C . ARG A 1 88 ? -6.662 -4.844 -0.901 1.00 98.50 88 ARG A C 1
ATOM 660 O O . ARG A 1 88 ? -7.441 -4.811 0.050 1.00 98.50 88 ARG A O 1
ATOM 667 N N . ILE A 1 89 ? -5.625 -4.019 -1.017 1.00 98.44 89 ILE A N 1
ATOM 668 C CA . ILE A 1 89 ? -5.348 -2.936 -0.068 1.00 98.44 89 ILE A CA 1
ATOM 669 C C . ILE A 1 89 ? -6.547 -1.984 -0.009 1.00 98.44 89 ILE A C 1
ATOM 671 O O . ILE A 1 89 ? -7.049 -1.723 1.082 1.00 98.44 89 ILE A O 1
ATOM 675 N N . VAL A 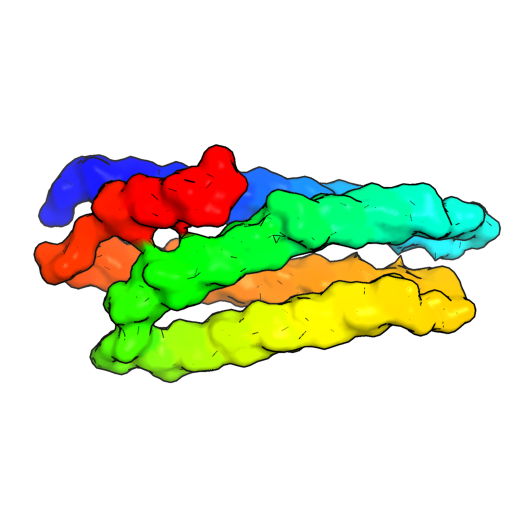1 90 ? -7.084 -1.555 -1.157 1.00 98.56 90 VAL A N 1
ATOM 676 C CA . VAL A 1 90 ? -8.299 -0.723 -1.224 1.00 98.56 90 VAL A CA 1
ATOM 677 C C . VAL A 1 90 ? -9.481 -1.408 -0.535 1.00 98.56 90 VAL A C 1
ATOM 679 O O . VAL A 1 90 ? -10.155 -0.790 0.288 1.00 98.56 90 VAL A O 1
ATOM 682 N N . ALA A 1 91 ? -9.714 -2.697 -0.789 1.00 98.50 91 ALA A N 1
ATOM 683 C CA . ALA A 1 91 ? -10.789 -3.438 -0.131 1.00 98.50 91 ALA A CA 1
ATOM 684 C C . ALA A 1 91 ? -10.626 -3.484 1.402 1.00 98.50 91 ALA A C 1
ATOM 686 O O . ALA A 1 91 ? -11.607 -3.344 2.137 1.00 98.50 91 ALA A O 1
ATOM 687 N N . HIS A 1 92 ? -9.398 -3.631 1.906 1.00 98.56 92 HIS A N 1
ATOM 688 C CA . HIS A 1 92 ? -9.124 -3.570 3.342 1.00 98.56 92 HIS A CA 1
ATOM 689 C C . HIS A 1 92 ? -9.246 -2.154 3.915 1.00 98.56 92 HIS A C 1
ATOM 691 O O . HIS A 1 92 ? -9.687 -2.007 5.056 1.00 98.56 92 HIS A O 1
ATOM 697 N N . VAL A 1 93 ? -8.932 -1.116 3.137 1.00 98.50 93 VAL A N 1
ATOM 698 C CA . VAL A 1 93 ? -9.196 0.280 3.515 1.00 98.50 93 VAL A CA 1
ATOM 699 C C . VAL A 1 93 ? -10.701 0.501 3.680 1.00 98.50 93 VAL A C 1
ATOM 701 O O . VAL A 1 93 ? -11.121 1.087 4.678 1.00 98.50 93 VAL A O 1
ATOM 704 N N . GLU A 1 94 ? -11.540 -0.018 2.779 1.00 98.31 94 GLU A N 1
ATOM 705 C CA . GLU A 1 94 ? -12.997 0.047 2.957 1.00 98.31 94 GLU A CA 1
ATOM 706 C C . GLU A 1 94 ? -13.460 -0.727 4.197 1.00 98.31 94 GLU A C 1
ATOM 708 O O . GLU A 1 94 ? -14.262 -0.215 4.979 1.00 98.31 94 GLU A O 1
ATOM 713 N N . ALA A 1 95 ? -12.905 -1.919 4.441 1.00 98.12 95 ALA A N 1
ATOM 714 C CA . ALA A 1 95 ? -13.209 -2.695 5.643 1.00 98.12 95 ALA A CA 1
ATOM 715 C C . ALA A 1 95 ? -12.823 -1.947 6.932 1.00 98.12 95 ALA A C 1
ATOM 717 O O . ALA A 1 95 ? -13.574 -1.975 7.908 1.00 98.12 95 ALA A O 1
ATOM 718 N N . LEU A 1 96 ? -11.692 -1.231 6.925 1.00 98.31 96 LEU A N 1
ATOM 719 C CA . LEU A 1 96 ? -11.285 -0.347 8.014 1.00 98.31 96 LEU A CA 1
ATOM 720 C C . LEU A 1 96 ? -12.298 0.786 8.203 1.00 98.31 96 LEU A C 1
ATOM 722 O O . LEU A 1 96 ? -12.620 1.121 9.338 1.00 98.31 96 LEU A O 1
ATOM 726 N N . ARG A 1 97 ? -12.819 1.385 7.127 1.00 97.00 97 ARG A N 1
ATOM 727 C CA . ARG A 1 97 ? -13.809 2.476 7.204 1.00 97.00 97 ARG A CA 1
ATOM 728 C C . ARG A 1 97 ? -15.151 2.020 7.765 1.00 97.00 97 ARG A C 1
ATOM 730 O O . ARG A 1 97 ? -15.786 2.781 8.490 1.00 97.00 97 ARG A O 1
ATOM 737 N N . SER A 1 98 ? -15.574 0.803 7.438 1.00 96.75 98 SER A N 1
ATOM 738 C CA . SER A 1 98 ? -16.855 0.233 7.863 1.00 96.75 98 SER A CA 1
ATOM 739 C C . SER A 1 98 ? -16.749 -0.699 9.074 1.00 96.75 98 SER A C 1
ATOM 741 O O . SER A 1 98 ? -17.674 -1.473 9.320 1.00 96.75 98 SER A O 1
ATOM 743 N N . ALA A 1 99 ? -15.624 -0.689 9.794 1.00 97.38 99 ALA A N 1
ATOM 744 C CA . ALA A 1 99 ? -15.381 -1.614 10.894 1.00 97.38 99 ALA A CA 1
ATOM 745 C C . ALA A 1 99 ? -16.472 -1.486 11.983 1.00 97.38 99 ALA A C 1
ATOM 747 O O . ALA A 1 99 ? -16.671 -0.391 12.514 1.00 97.38 99 ALA A O 1
ATOM 748 N N . PRO A 1 100 ? -17.187 -2.575 12.332 1.00 95.31 100 PRO A N 1
ATOM 749 C CA . PRO A 1 100 ? -18.291 -2.525 13.295 1.00 95.31 100 PRO A CA 1
ATOM 750 C C . PRO A 1 100 ? -17.827 -2.413 14.752 1.00 95.31 100 PRO A C 1
ATOM 752 O O . PRO A 1 100 ? -18.607 -2.024 15.620 1.00 95.31 100 PRO A O 1
ATOM 755 N N . ASP A 1 101 ? -16.577 -2.778 15.028 1.00 96.31 101 ASP A N 1
ATOM 756 C CA . ASP A 1 101 ? -15.992 -2.782 16.360 1.00 96.31 101 ASP A CA 1
ATOM 757 C C . ASP A 1 101 ? -14.466 -2.598 16.310 1.00 96.31 101 ASP A C 1
ATOM 759 O O . ASP A 1 101 ? -13.834 -2.574 15.249 1.00 96.31 101 ASP A O 1
ATOM 763 N N . SER A 1 102 ? -13.872 -2.456 17.495 1.00 97.38 102 SER A N 1
ATOM 764 C CA . SER A 1 102 ? -12.441 -2.220 17.676 1.00 97.38 102 SER A CA 1
ATOM 765 C C . SER A 1 102 ? -11.566 -3.375 17.187 1.00 97.38 102 SER A C 1
ATOM 767 O O . SER A 1 102 ? -10.461 -3.139 16.695 1.00 97.38 102 SER A O 1
ATOM 769 N N . LEU A 1 103 ? -12.040 -4.619 17.292 1.00 97.62 103 LEU A N 1
ATOM 770 C CA . LEU A 1 103 ? -11.293 -5.787 16.835 1.00 97.62 103 LEU A CA 1
ATOM 771 C C . LEU A 1 103 ? -11.254 -5.825 15.306 1.00 97.62 103 LEU A C 1
ATOM 773 O O . LEU A 1 103 ? -10.191 -6.052 14.730 1.00 97.62 103 LEU A O 1
ATOM 777 N N . ALA A 1 104 ? -12.380 -5.558 14.647 1.00 98.19 104 ALA A N 1
ATOM 778 C CA . ALA A 1 104 ? -12.457 -5.471 13.197 1.00 98.19 104 ALA A CA 1
ATOM 779 C C . ALA A 1 104 ? -11.569 -4.342 12.650 1.00 98.19 104 ALA A C 1
ATOM 781 O O . ALA A 1 104 ? -10.852 -4.556 11.673 1.00 98.19 104 ALA A O 1
ATOM 782 N N . ALA A 1 105 ? -11.543 -3.179 13.314 1.00 98.19 105 ALA A N 1
ATOM 783 C CA . ALA A 1 105 ? -10.681 -2.062 12.930 1.00 98.19 105 ALA A CA 1
ATOM 784 C C . ALA A 1 105 ? -9.187 -2.424 13.024 1.00 98.19 105 ALA A C 1
ATOM 786 O O . ALA A 1 105 ? -8.446 -2.226 12.062 1.00 98.19 105 ALA A O 1
ATOM 787 N N . ALA A 1 106 ? -8.749 -3.011 14.146 1.00 98.38 106 ALA A N 1
ATOM 788 C CA . ALA A 1 106 ? -7.367 -3.473 14.307 1.00 98.38 106 ALA A CA 1
ATOM 789 C C . ALA A 1 106 ? -7.000 -4.576 13.300 1.00 98.38 106 ALA A C 1
ATOM 791 O O . ALA A 1 106 ? -5.912 -4.559 12.733 1.00 98.38 106 ALA A O 1
ATOM 792 N N . THR A 1 107 ? -7.923 -5.503 13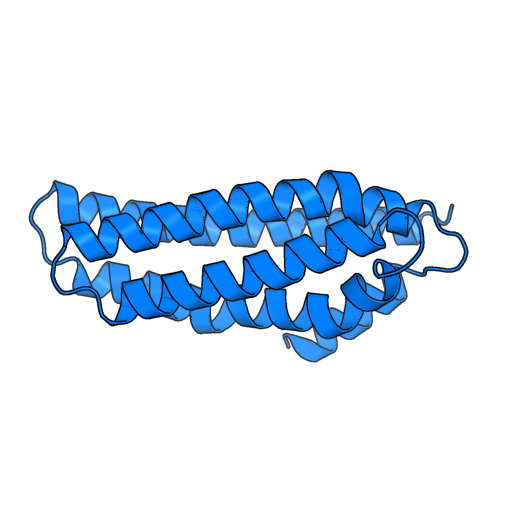.031 1.00 98.62 107 THR A N 1
ATOM 793 C CA . THR A 1 107 ? -7.709 -6.588 12.061 1.00 98.62 107 THR A CA 1
ATOM 794 C C . THR A 1 107 ? -7.510 -6.046 10.646 1.00 98.62 107 THR A C 1
ATOM 796 O O . THR A 1 107 ? -6.588 -6.468 9.951 1.00 98.62 107 THR A O 1
ATOM 799 N N . ALA A 1 108 ? -8.345 -5.094 10.219 1.00 98.69 108 ALA A N 1
ATOM 800 C CA . ALA A 1 108 ? -8.204 -4.457 8.914 1.00 98.69 108 ALA A CA 1
ATOM 801 C C . ALA A 1 108 ? -6.888 -3.668 8.812 1.00 98.69 108 ALA A C 1
ATOM 803 O O . ALA A 1 108 ? -6.186 -3.793 7.813 1.00 98.69 108 ALA A O 1
ATOM 804 N N . ALA A 1 109 ? -6.523 -2.919 9.858 1.00 98.69 109 ALA A N 1
ATOM 805 C CA . ALA A 1 109 ? -5.269 -2.171 9.915 1.00 98.69 109 ALA A CA 1
ATOM 806 C C . ALA A 1 109 ? -4.034 -3.085 9.771 1.00 98.69 109 ALA A C 1
ATOM 808 O O . ALA A 1 109 ? -3.181 -2.827 8.924 1.00 98.69 109 ALA A O 1
ATOM 809 N N . ALA A 1 110 ? -3.979 -4.188 10.523 1.00 98.69 110 ALA A N 1
ATOM 810 C CA . ALA A 1 110 ? -2.884 -5.157 10.443 1.00 98.69 110 ALA A CA 1
ATOM 811 C C . ALA A 1 110 ? -2.818 -5.875 9.081 1.00 98.69 110 ALA A C 1
ATOM 813 O O . ALA A 1 110 ? -1.732 -6.151 8.573 1.00 98.69 110 ALA A O 1
ATOM 814 N N . ALA A 1 111 ? -3.970 -6.160 8.460 1.00 98.75 111 ALA A N 1
ATOM 815 C CA . ALA A 1 111 ? -4.011 -6.749 7.121 1.00 98.75 111 ALA A CA 1
ATOM 816 C C . ALA A 1 111 ? -3.433 -5.804 6.056 1.00 98.75 111 ALA A C 1
ATOM 818 O O . ALA A 1 111 ? -2.701 -6.258 5.178 1.00 98.75 111 ALA A O 1
ATOM 819 N N . ILE A 1 112 ? -3.724 -4.500 6.151 1.00 98.75 112 ILE A N 1
ATOM 820 C CA . ILE A 1 112 ? -3.144 -3.482 5.263 1.00 98.75 112 ILE A CA 1
ATOM 821 C C . ILE A 1 112 ? -1.622 -3.436 5.434 1.00 98.75 112 ILE A C 1
ATOM 823 O O . ILE A 1 112 ? -0.915 -3.494 4.433 1.00 98.75 112 ILE A O 1
ATOM 827 N N . GLU A 1 113 ? -1.119 -3.388 6.675 1.00 98.75 113 GLU A N 1
ATOM 828 C CA . GLU A 1 113 ? 0.327 -3.362 6.955 1.00 98.75 113 GLU A CA 1
ATOM 829 C C . GLU A 1 113 ? 1.050 -4.567 6.351 1.00 98.75 113 GLU A C 1
ATOM 831 O O . GLU A 1 113 ? 2.000 -4.399 5.589 1.00 98.75 113 GLU A O 1
ATOM 836 N N . ALA A 1 114 ? 0.568 -5.780 6.633 1.00 98.69 114 ALA A N 1
ATOM 837 C CA . ALA A 1 114 ? 1.213 -7.004 6.171 1.00 98.69 114 ALA A CA 1
ATOM 838 C C . ALA A 1 114 ? 1.194 -7.142 4.638 1.00 98.69 114 ALA A C 1
ATOM 840 O O . ALA A 1 114 ? 2.178 -7.584 4.040 1.00 98.69 114 ALA A O 1
ATOM 841 N N . LEU A 1 115 ? 0.083 -6.766 3.990 1.00 98.50 115 LEU A N 1
A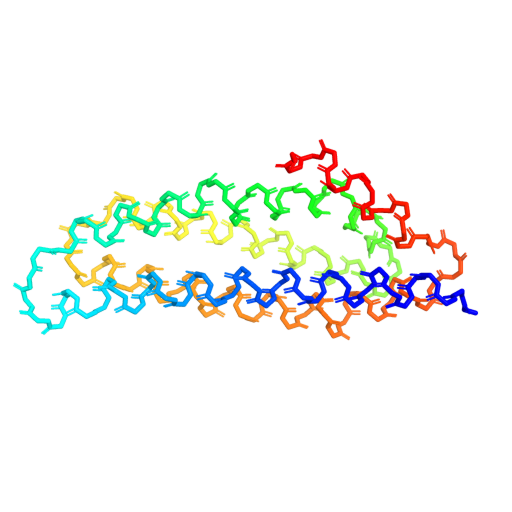TOM 842 C CA . LEU A 1 115 ? -0.005 -6.775 2.529 1.00 98.50 115 LEU A CA 1
ATOM 843 C C . LEU A 1 115 ? 0.924 -5.733 1.907 1.00 98.50 115 LEU A C 1
ATOM 845 O O . LEU A 1 115 ? 1.610 -6.053 0.941 1.00 98.50 115 LEU A O 1
ATOM 849 N N . PHE A 1 116 ? 0.977 -4.523 2.466 1.00 98.56 116 PHE A N 1
ATOM 850 C CA . PHE A 1 116 ? 1.828 -3.455 1.953 1.00 98.56 116 PHE A CA 1
ATOM 851 C C . PHE A 1 116 ? 3.320 -3.767 2.134 1.00 98.56 116 PHE A C 1
ATOM 853 O O . PHE A 1 116 ? 4.096 -3.587 1.204 1.00 98.56 116 PHE A O 1
ATOM 860 N N . GLU A 1 117 ? 3.731 -4.338 3.269 1.00 98.38 117 GLU A N 1
ATOM 861 C CA . GLU A 1 117 ? 5.114 -4.797 3.472 1.00 98.38 117 GLU A CA 1
ATOM 862 C C . GLU A 1 117 ? 5.520 -5.852 2.427 1.00 98.38 117 GLU A C 1
ATOM 864 O O . GLU A 1 117 ? 6.572 -5.747 1.789 1.00 98.38 117 GLU A O 1
ATOM 869 N N . ALA A 1 118 ? 4.661 -6.848 2.194 1.00 98.38 118 ALA A N 1
ATOM 870 C CA . ALA A 1 118 ? 4.905 -7.867 1.177 1.00 98.38 118 ALA A CA 1
ATOM 871 C C . ALA A 1 118 ? 4.872 -7.299 -0.253 1.00 98.38 118 ALA A C 1
ATOM 873 O O . ALA A 1 118 ? 5.523 -7.845 -1.148 1.00 98.38 118 ALA A O 1
ATOM 874 N N . HIS A 1 119 ? 4.088 -6.247 -0.489 1.00 98.50 119 HIS A N 1
ATOM 875 C CA . HIS A 1 119 ? 4.021 -5.531 -1.757 1.00 98.50 119 HIS A CA 1
ATOM 876 C C . HIS A 1 119 ? 5.334 -4.791 -2.039 1.00 98.50 119 HIS A C 1
ATOM 878 O O . HIS A 1 119 ? 5.988 -5.075 -3.045 1.00 98.50 119 HIS A O 1
ATOM 884 N N . LEU A 1 120 ? 5.781 -3.953 -1.099 1.00 98.06 120 LEU A N 1
ATOM 885 C CA . LEU A 1 120 ? 7.014 -3.175 -1.218 1.00 98.06 120 LEU A CA 1
ATOM 886 C C . LEU A 1 120 ? 8.245 -4.053 -1.433 1.00 98.06 120 LEU A C 1
ATOM 888 O O . LEU A 1 120 ? 9.133 -3.688 -2.202 1.00 98.06 120 LEU A O 1
ATOM 892 N N . TRP A 1 121 ? 8.312 -5.226 -0.795 1.00 98.38 121 TRP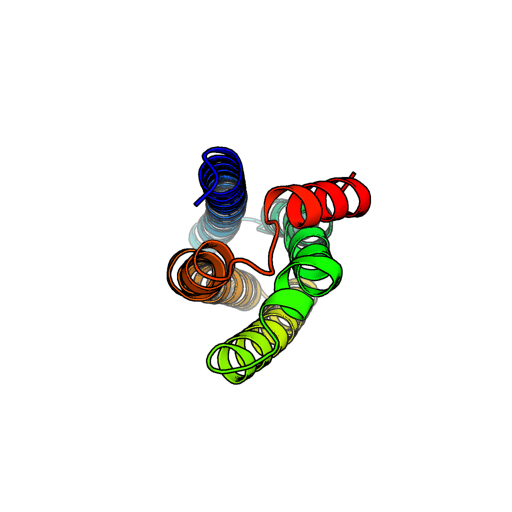 A N 1
ATOM 893 C CA . TRP A 1 121 ? 9.410 -6.162 -1.042 1.00 98.38 121 TRP A CA 1
ATOM 894 C C . TRP A 1 121 ? 9.479 -6.585 -2.515 1.00 98.38 121 TRP A C 1
ATOM 896 O O . TRP A 1 121 ? 10.549 -6.541 -3.122 1.00 98.38 121 TRP A O 1
ATOM 906 N N . LYS A 1 122 ? 8.343 -6.958 -3.119 1.00 98.31 122 LYS A N 1
ATOM 907 C CA . LYS A 1 122 ? 8.309 -7.363 -4.532 1.00 98.31 122 LYS A CA 1
ATOM 908 C C . LYS A 1 122 ? 8.693 -6.210 -5.443 1.00 98.31 122 LYS A C 1
ATOM 910 O O . LYS A 1 122 ? 9.431 -6.414 -6.404 1.00 98.31 122 LYS A O 1
ATOM 915 N N . GLU A 1 123 ? 8.216 -5.011 -5.144 1.00 97.56 123 GLU A N 1
ATOM 916 C CA . GLU A 1 123 ? 8.556 -3.848 -5.944 1.00 97.56 123 GLU A CA 1
ATOM 917 C C . GLU A 1 123 ? 10.050 -3.528 -5.875 1.00 97.56 123 GLU A C 1
ATOM 919 O O . GLU A 1 123 ? 10.724 -3.449 -6.902 1.00 97.56 123 GLU A O 1
ATOM 924 N N . ASN A 1 124 ? 10.593 -3.432 -4.662 1.00 97.06 124 ASN A N 1
ATOM 925 C CA . ASN A 1 124 ? 11.971 -3.017 -4.420 1.00 97.06 124 ASN A CA 1
ATOM 926 C C . ASN A 1 124 ? 13.011 -4.027 -4.911 1.00 97.06 124 ASN A C 1
ATOM 928 O O . ASN A 1 124 ? 14.064 -3.630 -5.434 1.00 97.06 124 ASN A O 1
ATOM 932 N N . GLU A 1 125 ? 12.723 -5.316 -4.731 1.00 96.75 125 GLU A N 1
ATOM 933 C CA . GLU A 1 125 ? 13.684 -6.393 -4.965 1.00 96.75 125 GLU A CA 1
ATOM 934 C C . GLU A 1 125 ? 13.494 -7.076 -6.319 1.00 96.75 125 GLU A C 1
ATOM 936 O O . GLU A 1 125 ? 14.472 -7.535 -6.909 1.00 96.75 125 GLU A O 1
ATOM 941 N N . LEU A 1 126 ? 12.263 -7.134 -6.839 1.00 96.75 126 LEU A N 1
ATOM 942 C CA . LEU A 1 126 ? 11.973 -7.814 -8.103 1.00 96.75 126 LEU A CA 1
ATOM 943 C C . LEU A 1 126 ? 11.715 -6.810 -9.225 1.00 96.75 126 LEU A C 1
ATOM 945 O O . LEU A 1 126 ? 12.436 -6.815 -10.223 1.00 96.75 126 LEU A O 1
ATOM 949 N N . LEU A 1 127 ? 10.721 -5.931 -9.071 1.00 96.50 127 LEU A N 1
ATOM 950 C CA . LEU A 1 127 ? 10.314 -5.033 -10.154 1.00 96.50 127 LEU A CA 1
ATOM 951 C C . LEU A 1 127 ? 11.406 -4.004 -10.476 1.00 96.50 127 LEU A C 1
ATOM 953 O O . LEU A 1 127 ? 11.839 -3.915 -11.625 1.00 96.50 127 LEU A O 1
ATOM 957 N N . LEU A 1 128 ? 11.916 -3.279 -9.475 1.00 95.25 128 LEU A N 1
ATOM 958 C CA . LEU A 1 128 ? 12.976 -2.288 -9.684 1.00 95.25 128 LEU A CA 1
ATOM 959 C C . LEU A 1 128 ? 14.248 -2.918 -10.255 1.00 95.25 128 LEU A C 1
ATOM 961 O O . LEU A 1 128 ? 14.913 -2.296 -11.079 1.00 95.25 128 LEU A O 1
ATOM 965 N N . ALA A 1 129 ? 14.590 -4.145 -9.854 1.00 93.00 129 ALA A N 1
ATOM 966 C CA . ALA A 1 129 ? 15.753 -4.843 -10.395 1.00 93.00 129 ALA A CA 1
ATOM 967 C C . ALA A 1 129 ? 15.613 -5.093 -11.906 1.00 93.00 129 ALA A C 1
ATOM 969 O O . ALA A 1 129 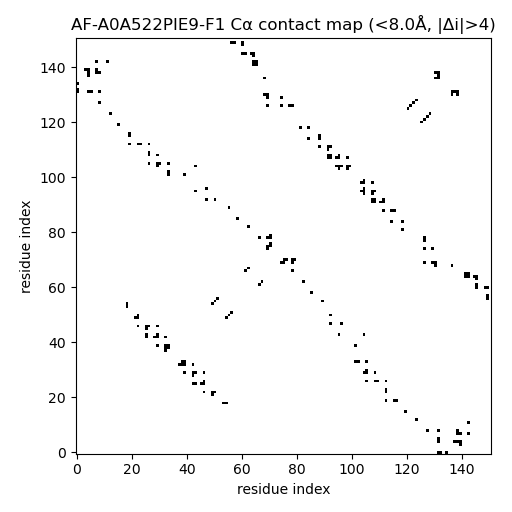? 16.563 -4.860 -12.656 1.00 93.00 129 ALA A O 1
ATOM 970 N N . VAL A 1 130 ? 14.422 -5.501 -12.359 1.00 93.62 130 VAL A N 1
ATOM 971 C CA . VAL A 1 130 ? 14.120 -5.685 -13.786 1.00 93.62 130 VAL A CA 1
ATOM 972 C C . VAL A 1 130 ? 14.173 -4.353 -14.535 1.00 93.62 130 VAL A C 1
ATOM 974 O O . VAL A 1 130 ? 14.816 -4.272 -15.579 1.00 93.62 130 VAL A O 1
ATOM 977 N N . LEU A 1 131 ? 13.564 -3.295 -13.990 1.00 93.62 131 LEU A N 1
ATOM 978 C CA . LEU A 1 131 ? 13.531 -1.979 -14.639 1.00 93.62 131 LEU A CA 1
ATOM 979 C C . LEU A 1 131 ? 14.923 -1.341 -14.757 1.00 93.62 131 LEU A C 1
ATOM 981 O O . LEU A 1 131 ? 15.244 -0.781 -15.798 1.00 93.62 131 LEU A O 1
ATOM 985 N N . VAL A 1 132 ? 15.773 -1.464 -13.731 1.00 93.25 132 VAL A N 1
ATOM 986 C CA . VAL A 1 132 ? 17.170 -0.985 -13.767 1.00 93.25 132 VAL A CA 1
ATOM 987 C C . VAL A 1 132 ? 18.004 -1.735 -14.815 1.00 93.25 132 VAL A C 1
ATOM 989 O O . VAL A 1 132 ? 18.942 -1.173 -15.386 1.00 93.25 132 VAL A O 1
ATOM 992 N N . ALA A 1 133 ? 17.719 -3.021 -15.030 1.00 91.56 133 ALA A N 1
ATOM 993 C CA . ALA A 1 133 ? 18.471 -3.860 -15.958 1.00 91.56 133 ALA A CA 1
ATOM 994 C C . ALA A 1 133 ? 18.067 -3.653 -17.428 1.00 91.56 133 ALA A C 1
ATOM 996 O O . ALA A 1 133 ? 18.843 -4.011 -18.318 1.00 91.56 133 ALA A O 1
ATOM 997 N N . ASP A 1 134 ? 16.887 -3.084 -17.692 1.00 90.94 134 ASP A N 1
ATOM 998 C CA . ASP A 1 134 ? 16.372 -2.865 -19.042 1.00 90.94 134 ASP A CA 1
ATOM 999 C C . ASP A 1 134 ? 16.916 -1.551 -19.645 1.00 90.94 134 ASP A C 1
ATOM 1001 O O . ASP A 1 134 ? 16.530 -0.464 -19.214 1.00 90.94 134 ASP A O 1
ATOM 1005 N N . PRO A 1 135 ? 17.779 -1.600 -20.682 1.00 88.56 135 PRO A N 1
ATOM 1006 C CA . PRO A 1 135 ? 18.343 -0.398 -21.296 1.00 88.56 135 PRO A CA 1
ATOM 1007 C C . PRO A 1 135 ? 17.312 0.457 -22.050 1.00 88.56 135 PRO A C 1
ATOM 1009 O O . PRO A 1 135 ? 17.642 1.575 -22.444 1.00 88.56 135 PRO A O 1
ATOM 1012 N N . ALA A 1 136 ? 16.103 -0.056 -22.299 1.00 89.12 136 ALA A N 1
ATOM 1013 C CA . ALA A 1 136 ? 15.007 0.695 -22.909 1.00 89.12 136 ALA A CA 1
ATOM 1014 C C . ALA A 1 136 ? 14.161 1.470 -21.880 1.00 89.12 136 ALA A C 1
ATOM 1016 O O . ALA A 1 136 ? 13.221 2.162 -22.270 1.00 89.12 136 ALA A O 1
ATOM 1017 N N . VAL A 1 137 ? 14.467 1.355 -20.583 1.00 90.38 137 VAL A N 1
ATOM 1018 C CA . VAL A 1 137 ? 13.777 2.055 -19.493 1.00 90.38 137 VAL A CA 1
ATOM 1019 C C . VAL A 1 137 ? 14.680 3.140 -18.923 1.00 90.38 137 VAL A C 1
ATOM 1021 O O . VAL A 1 137 ? 15.835 2.884 -18.601 1.00 90.38 137 VAL A O 1
ATOM 1024 N N . SER A 1 138 ? 14.131 4.342 -18.737 1.00 92.25 138 SER A N 1
ATOM 1025 C CA . SER A 1 138 ? 14.731 5.363 -17.876 1.00 92.25 138 SER A CA 1
ATOM 1026 C C . SER A 1 138 ? 13.926 5.473 -16.587 1.00 92.25 138 SER A C 1
ATOM 1028 O O . SER A 1 138 ? 12.792 5.951 -16.592 1.00 92.25 138 SER A O 1
ATOM 1030 N N . LEU A 1 139 ? 14.510 5.056 -15.461 1.00 89.25 139 LEU A N 1
ATOM 1031 C CA . LEU A 1 139 ? 13.853 5.209 -14.159 1.00 89.25 139 LEU A CA 1
ATOM 1032 C C . LEU A 1 139 ? 13.783 6.670 -13.732 1.00 89.25 139 LEU A C 1
ATOM 1034 O O . LEU A 1 139 ? 12.863 7.058 -13.018 1.00 89.25 139 LEU A O 1
ATOM 1038 N N . THR A 1 140 ? 14.735 7.487 -14.177 1.00 88.69 140 THR A N 1
ATOM 1039 C CA . THR A 1 140 ? 14.704 8.929 -13.935 1.00 88.69 140 THR A CA 1
ATOM 1040 C C . THR A 1 140 ? 13.478 9.586 -14.572 1.00 88.69 140 THR A C 1
ATOM 1042 O O . THR A 1 140 ? 12.812 10.375 -13.906 1.00 88.69 140 THR A O 1
ATOM 1045 N N . GLU A 1 141 ? 13.138 9.236 -15.816 1.00 86.94 141 GLU A N 1
ATOM 1046 C CA . GLU A 1 141 ? 11.942 9.767 -16.489 1.00 86.94 141 GLU A CA 1
ATOM 1047 C C . GLU A 1 141 ? 10.646 9.269 -15.835 1.00 86.94 141 GLU A C 1
ATOM 1049 O O . GLU A 1 141 ? 9.727 10.055 -15.604 1.00 86.94 141 GLU A O 1
ATOM 1054 N N . LEU A 1 142 ? 10.589 7.983 -15.469 1.00 88.00 142 LEU A N 1
ATOM 1055 C CA . LEU A 1 142 ? 9.424 7.409 -14.790 1.00 88.00 142 LEU A CA 1
ATOM 1056 C C . LEU A 1 142 ? 9.181 8.047 -13.412 1.00 88.00 142 LEU A C 1
ATOM 1058 O O . LEU A 1 142 ? 8.043 8.377 -13.084 1.00 88.00 142 LEU A O 1
ATOM 1062 N N . LEU A 1 143 ? 10.242 8.277 -12.631 1.00 85.00 143 LEU A N 1
ATOM 1063 C CA . LEU A 1 143 ? 10.151 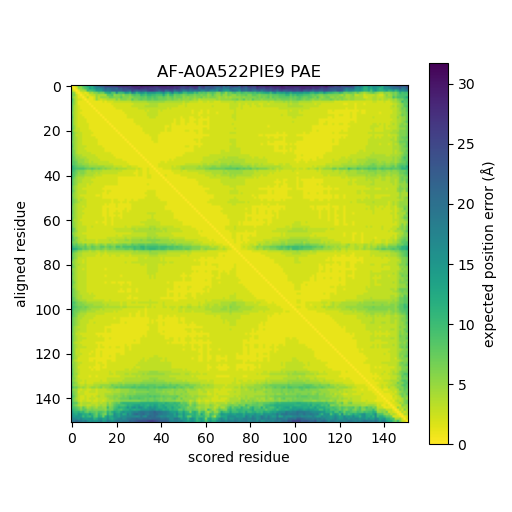8.933 -11.324 1.00 85.00 143 LEU A CA 1
ATOM 1064 C C . LEU A 1 143 ? 9.716 10.401 -11.440 1.00 85.00 143 LEU A C 1
ATOM 1066 O O . LEU A 1 143 ? 8.949 10.880 -10.608 1.00 85.00 143 LEU A O 1
ATOM 1070 N N . ALA A 1 144 ? 10.171 11.115 -12.474 1.00 79.06 144 ALA A N 1
ATOM 1071 C CA . ALA A 1 144 ? 9.721 12.482 -12.726 1.00 79.06 144 ALA A CA 1
ATOM 1072 C C . ALA A 1 144 ? 8.205 12.534 -12.982 1.00 79.06 144 ALA A C 1
ATOM 1074 O O . ALA A 1 144 ? 7.511 13.336 -12.361 1.00 79.06 144 ALA A O 1
ATOM 1075 N N . GLY A 1 145 ? 7.684 11.621 -13.809 1.00 74.50 145 GLY A N 1
ATOM 1076 C CA . GLY A 1 145 ? 6.243 11.504 -14.047 1.00 74.50 145 GLY A CA 1
ATOM 1077 C C . GLY A 1 145 ? 5.445 11.117 -12.797 1.00 74.50 145 GLY A C 1
ATOM 1078 O O . GLY A 1 145 ? 4.294 11.516 -12.659 1.00 74.50 145 GLY A O 1
ATOM 1079 N N . MET A 1 146 ? 6.047 10.379 -11.861 1.00 79.38 146 MET A N 1
ATOM 1080 C CA . MET A 1 146 ? 5.414 10.049 -10.585 1.00 79.38 146 MET A CA 1
ATOM 1081 C C . MET A 1 146 ? 5.287 11.279 -9.680 1.00 79.38 146 MET A C 1
ATOM 1083 O O . MET A 1 146 ? 4.180 11.550 -9.229 1.00 79.38 146 MET A O 1
ATOM 1087 N N . HIS A 1 147 ? 6.341 12.086 -9.497 1.00 71.44 147 HIS A N 1
ATOM 1088 C CA . HIS A 1 147 ? 6.243 13.337 -8.724 1.00 71.44 147 HIS A CA 1
ATOM 1089 C C . HIS A 1 147 ? 5.168 14.290 -9.270 1.00 71.44 147 HIS A C 1
ATOM 1091 O O . HIS A 1 147 ? 4.424 14.880 -8.496 1.00 71.44 147 HIS A O 1
ATOM 1097 N N . GLU A 1 148 ? 5.013 1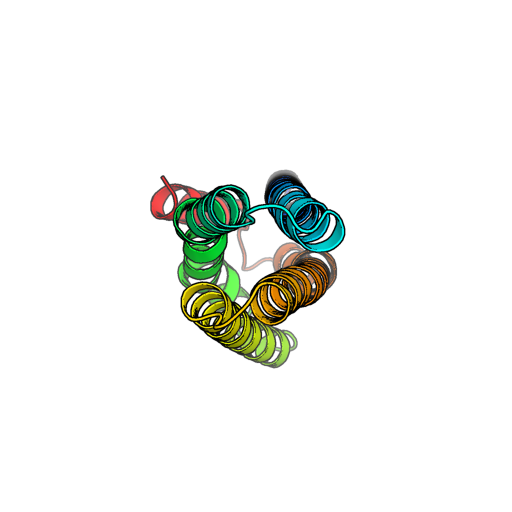4.390 -10.594 1.00 62.09 148 GLU A N 1
ATOM 1098 C CA . GLU A 1 148 ? 3.952 15.206 -11.206 1.00 62.09 148 GLU A CA 1
ATOM 1099 C C . GLU A 1 148 ? 2.529 14.720 -10.869 1.00 62.09 148 GLU A C 1
ATOM 1101 O O . GLU A 1 148 ? 1.572 15.492 -10.941 1.00 62.09 148 GLU A O 1
ATOM 1106 N N . LEU A 1 149 ? 2.378 13.444 -10.508 1.00 56.12 149 LEU A N 1
ATOM 1107 C CA . LEU A 1 149 ? 1.099 12.813 -10.197 1.00 56.12 149 LEU A CA 1
ATOM 1108 C C . LEU A 1 149 ? 0.749 12.819 -8.706 1.00 56.12 149 LEU A C 1
ATOM 1110 O O . LEU A 1 149 ? -0.442 12.747 -8.394 1.00 56.12 149 LEU A O 1
ATOM 1114 N N . VAL A 1 150 ? 1.746 12.857 -7.816 1.00 61.22 150 VAL A N 1
ATOM 1115 C CA . VAL A 1 150 ? 1.535 12.863 -6.354 1.00 61.22 150 VAL A CA 1
ATOM 1116 C C . VAL A 1 150 ? 1.647 14.264 -5.735 1.00 61.22 150 VAL A C 1
ATOM 1118 O O . VAL A 1 150 ? 1.086 14.474 -4.662 1.00 61.22 150 VAL A O 1
ATOM 1121 N N . GLY A 1 151 ? 2.225 15.239 -6.456 1.00 45.12 151 GLY A N 1
ATOM 1122 C CA . GLY A 1 151 ? 2.310 16.651 -6.051 1.00 45.12 151 GLY A CA 1
ATOM 1123 C C . GLY A 1 151 ? 3.660 17.048 -5.474 1.00 45.12 151 GLY A C 1
ATOM 1124 O O . GLY A 1 151 ? 4.088 16.423 -4.483 1.00 45.12 151 GLY A O 1
#

Foldseek 3Di:
DDPQLVVLLVVVLVLLVVLLVLLVVLLVLLVVCLVVVHDSVVSLVSNLVSCVQPVLLLLVLCVVFLLVLQCDDPSVVVSVVLVVLSVVLVVLSVQLVVPPDSVSNSVSSVVNSVSSVVSSCCCSPPSSVVQSPDPVHDSNVSVVSSVVRSD

pLDDT: mean 93.83, std 9.16, range [45.12, 98.81]

Mean predicted aligned error: 3.56 Å

Nearest PDB structures (foldseek):
  1ls4-assembly1_A  TM=5.580E-01  e=2.378E+00  Locusta migratoria
  8dt0-assembly2_B  TM=4.824E-01  e=1.365E+00  synthetic construct
  3ezu-assembly1_A-2  TM=3.645E-01  e=9.592E-01  Geobacter sulfurreducens
  2b0h-assembly1_A  TM=4.320E-01  e=1.588E+00  Mus musculus
  6ch2-assembly2_E  TM=3.423E-01  e=8.390E+00  Salmonella enterica subsp. enterica serovar Typhimurium str. LT2

Radius of gyration: 16.72 Å; Cα contacts (8 Å, |Δi|>4): 133; chains: 1; bounding box: 43×29×49 Å